Protein AF-A0A5B9PE36-F1 (afdb_monomer_lite)

Organism: NCBI:txid980251

Structure (mmCIF, N/CA/C/O backbone):
data_AF-A0A5B9PE36-F1
#
_entry.id   AF-A0A5B9PE36-F1
#
loop_
_atom_site.group_PDB
_atom_site.id
_atom_site.type_symbol
_atom_site.label_atom_id
_atom_site.label_alt_id
_atom_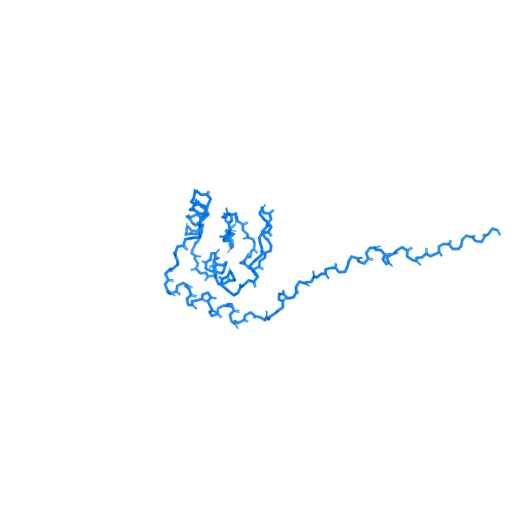site.label_comp_id
_atom_site.label_asym_id
_atom_site.label_entity_id
_atom_site.label_seq_id
_atom_site.pdbx_PDB_ins_code
_atom_site.Cartn_x
_atom_site.Cartn_y
_atom_site.Cartn_z
_atom_site.occupancy
_atom_site.B_iso_or_equiv
_atom_site.auth_seq_id
_atom_site.auth_comp_id
_atom_site.auth_asym_id
_atom_site.auth_atom_id
_atom_site.pdbx_PDB_model_num
ATOM 1 N N . MET A 1 1 ? -4.032 -9.754 12.123 1.00 72.25 1 MET A N 1
ATOM 2 C CA . MET A 1 1 ? -2.997 -8.696 12.101 1.00 72.25 1 MET A CA 1
ATOM 3 C C . MET A 1 1 ? -3.054 -8.054 10.728 1.00 72.25 1 MET A C 1
ATOM 5 O O . MET A 1 1 ? -3.227 -8.795 9.766 1.00 72.25 1 MET A O 1
ATOM 9 N N . ILE A 1 2 ? -2.998 -6.724 10.628 1.00 82.44 2 ILE A N 1
ATOM 10 C CA . ILE A 1 2 ? -3.092 -6.047 9.328 1.00 82.44 2 ILE A CA 1
ATOM 11 C C . ILE A 1 2 ? -1.708 -6.090 8.691 1.00 82.44 2 ILE A C 1
ATOM 13 O O . ILE A 1 2 ? -0.765 -5.499 9.208 1.00 82.44 2 ILE A O 1
ATOM 17 N N . GLU A 1 3 ? -1.578 -6.791 7.571 1.00 91.12 3 GLU A N 1
ATOM 18 C CA . GLU A 1 3 ? -0.305 -6.847 6.848 1.00 91.12 3 GLU A CA 1
ATOM 19 C C . GLU A 1 3 ? -0.145 -5.650 5.917 1.00 91.12 3 GLU A C 1
ATOM 21 O O . GLU A 1 3 ? 0.930 -5.064 5.823 1.00 91.12 3 GLU A O 1
ATOM 26 N N . ALA A 1 4 ? -1.223 -5.241 5.249 1.00 94.62 4 ALA A N 1
ATOM 27 C CA . ALA A 1 4 ? -1.239 -4.035 4.442 1.00 94.62 4 ALA A CA 1
ATOM 28 C C . ALA A 1 4 ? -2.627 -3.404 4.361 1.00 94.62 4 ALA A C 1
ATOM 30 O O . ALA A 1 4 ? -3.644 -4.020 4.673 1.00 94.62 4 ALA A O 1
ATOM 31 N N . VAL A 1 5 ? -2.662 -2.164 3.891 1.00 95.50 5 VAL A N 1
ATOM 32 C CA . VAL A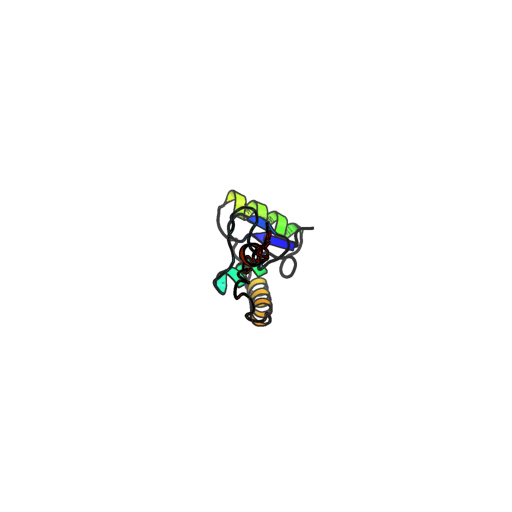 1 5 ? -3.873 -1.384 3.658 1.00 95.50 5 VAL A CA 1
ATOM 33 C C . VAL A 1 5 ? -3.932 -1.015 2.183 1.00 95.50 5 VAL A C 1
ATOM 35 O O . VAL A 1 5 ? -2.946 -0.623 1.559 1.00 95.50 5 VAL A O 1
ATOM 38 N N . CYS A 1 6 ? -5.110 -1.159 1.587 1.00 95.50 6 CYS A N 1
ATOM 39 C CA . CYS A 1 6 ? -5.343 -0.775 0.209 1.00 95.50 6 CYS A CA 1
ATOM 40 C C . CYS A 1 6 ? -5.134 0.732 0.035 1.00 95.50 6 CYS A C 1
ATOM 42 O O . CYS A 1 6 ? -5.867 1.537 0.607 1.00 95.50 6 CYS A O 1
ATOM 44 N N . PHE A 1 7 ? -4.198 1.102 -0.840 1.00 92.62 7 PHE A N 1
ATOM 45 C CA . PHE A 1 7 ? -3.901 2.498 -1.160 1.00 92.62 7 PHE A CA 1
ATOM 46 C C . PHE A 1 7 ? -5.089 3.270 -1.754 1.00 92.62 7 PHE A C 1
ATOM 48 O O . PHE A 1 7 ? -5.079 4.496 -1.738 1.00 92.62 7 PHE A O 1
ATOM 55 N N . ASN A 1 8 ? -6.095 2.572 -2.289 1.00 93.75 8 ASN A N 1
ATOM 56 C CA . ASN A 1 8 ? -7.251 3.187 -2.935 1.00 93.75 8 ASN A CA 1
ATOM 57 C C . ASN A 1 8 ? -8.465 3.295 -1.997 1.00 93.75 8 ASN A C 1
ATOM 59 O O . ASN A 1 8 ? -8.992 4.381 -1.784 1.00 93.75 8 ASN A O 1
ATOM 63 N N . CYS A 1 9 ? -8.914 2.176 -1.414 1.00 94.56 9 CYS A N 1
ATOM 64 C CA . CYS A 1 9 ? -10.142 2.149 -0.606 1.00 94.56 9 CYS A CA 1
ATOM 65 C C . CYS A 1 9 ? -9.908 2.092 0.909 1.00 94.56 9 CYS A C 1
ATOM 67 O O . CYS A 1 9 ? -10.857 2.260 1.673 1.00 94.56 9 CYS A O 1
ATOM 69 N N . GLY A 1 10 ? -8.673 1.847 1.353 1.00 93.62 10 GLY A N 1
ATOM 70 C CA . GLY A 1 10 ? -8.353 1.697 2.769 1.00 93.62 10 GLY A CA 1
ATOM 71 C C . GLY A 1 10 ? -8.788 0.363 3.375 1.00 93.62 10 GLY A C 1
ATOM 72 O O . GLY A 1 10 ? -8.794 0.249 4.589 1.00 93.62 10 GLY A O 1
ATOM 73 N N . ALA A 1 11 ? -9.189 -0.635 2.582 1.00 95.31 11 ALA A N 1
ATOM 74 C CA . ALA A 1 11 ? -9.478 -1.977 3.092 1.00 95.31 11 ALA A CA 1
ATOM 75 C C . ALA A 1 11 ? -8.195 -2.722 3.487 1.00 95.31 11 ALA A C 1
ATOM 77 O O . ALA A 1 11 ? -7.146 -2.535 2.866 1.00 95.31 11 ALA A O 1
ATOM 78 N N . GLU A 1 12 ? -8.298 -3.605 4.475 1.00 94.75 12 GLU A N 1
ATOM 79 C CA . GLU A 1 12 ? -7.201 -4.476 4.894 1.00 94.75 12 GLU A CA 1
ATOM 80 C C . GLU A 1 12 ? -6.812 -5.464 3.787 1.00 94.75 12 GLU A C 1
ATOM 82 O O . GLU A 1 12 ? -7.635 -5.905 2.977 1.00 94.75 12 GLU A O 1
ATOM 87 N N . LYS A 1 13 ? -5.523 -5.796 3.734 1.00 92.50 13 LYS A N 1
ATOM 88 C CA . LYS A 1 13 ? -4.925 -6.691 2.749 1.00 92.50 13 LYS A CA 1
ATOM 89 C C . LYS A 1 13 ? -3.932 -7.629 3.421 1.00 92.50 13 LYS A C 1
ATOM 91 O O . LYS A 1 13 ? -3.218 -7.243 4.340 1.00 92.50 13 LYS A O 1
ATOM 96 N N . SER A 1 14 ? -3.824 -8.823 2.848 1.00 89.69 14 SER A N 1
ATOM 97 C CA . SER A 1 14 ? -2.846 -9.857 3.209 1.00 89.69 14 SER A CA 1
ATOM 98 C C . SER A 1 14 ? -1.482 -9.685 2.516 1.00 89.69 14 SER A C 1
ATOM 100 O O . SER A 1 14 ? -0.796 -10.671 2.293 1.00 89.69 14 SER A O 1
ATOM 102 N N . ALA A 1 15 ? -1.212 -8.523 1.910 1.00 90.12 15 ALA A N 1
ATOM 103 C CA . ALA A 1 15 ? 0.047 -8.200 1.227 1.00 90.12 15 ALA A CA 1
ATOM 104 C C . ALA A 1 15 ? -0.019 -6.789 0.633 1.00 90.12 15 ALA A C 1
ATOM 106 O O . ALA A 1 15 ? -1.064 -6.355 0.123 1.00 90.12 15 ALA A O 1
ATOM 107 N N . ALA A 1 16 ? 1.127 -6.104 0.607 1.00 90.56 16 ALA A N 1
ATOM 108 C CA . ALA A 1 16 ? 1.270 -4.807 -0.045 1.00 90.56 16 ALA A CA 1
ATOM 109 C C . ALA A 1 16 ? 0.921 -4.897 -1.539 1.00 90.56 16 ALA A C 1
ATOM 111 O O . ALA A 1 16 ? 0.011 -4.204 -1.999 1.00 90.56 16 ALA A O 1
ATOM 112 N N . ILE A 1 17 ? 1.564 -5.794 -2.292 1.00 91.00 17 ILE A N 1
ATOM 113 C CA . ILE A 1 17 ? 1.380 -5.926 -3.745 1.00 91.00 17 ILE A CA 1
ATOM 114 C C . ILE A 1 17 ? 0.491 -7.131 -4.065 1.00 91.00 17 ILE A C 1
ATOM 116 O O . ILE A 1 17 ? 0.944 -8.223 -4.383 1.00 91.00 17 ILE A O 1
ATOM 120 N N . LYS A 1 18 ? -0.817 -6.923 -3.931 1.00 89.81 18 LYS A N 1
ATOM 121 C CA . LYS A 1 18 ? -1.864 -7.907 -4.240 1.00 89.81 18 LYS A CA 1
ATOM 122 C C . LYS A 1 18 ? -3.137 -7.194 -4.676 1.00 89.81 18 LYS A C 1
ATOM 124 O O . LYS A 1 18 ? -3.351 -6.039 -4.290 1.00 89.81 18 LYS A O 1
ATOM 129 N N . LEU A 1 19 ? -3.981 -7.871 -5.449 1.00 91.69 19 LEU A N 1
ATOM 130 C CA . LEU A 1 19 ? -5.313 -7.383 -5.792 1.00 91.69 19 LEU A CA 1
ATOM 131 C C . LEU A 1 19 ? -6.126 -7.138 -4.511 1.00 91.69 19 LEU A C 1
ATOM 133 O O . LEU A 1 19 ? -6.167 -7.986 -3.618 1.00 91.69 19 LEU A O 1
ATOM 137 N N . CYS A 1 20 ? -6.756 -5.971 -4.393 1.00 93.06 20 CYS A N 1
ATOM 138 C CA . CYS A 1 20 ? -7.643 -5.699 -3.265 1.00 93.06 20 CYS A CA 1
ATOM 139 C C . CYS A 1 20 ? -8.950 -6.497 -3.397 1.00 93.06 20 CYS A C 1
ATOM 141 O O . CYS A 1 20 ? -9.640 -6.372 -4.404 1.00 93.06 20 CYS A O 1
ATOM 143 N N . GLY A 1 21 ? -9.340 -7.248 -2.363 1.00 90.06 21 GLY A N 1
ATOM 144 C CA . GLY A 1 21 ? -10.615 -7.978 -2.359 1.00 90.06 21 GLY A CA 1
ATOM 145 C C . GLY A 1 21 ? -11.855 -7.075 -2.336 1.00 90.06 21 GLY A C 1
ATOM 146 O O . GLY A 1 21 ? -12.913 -7.490 -2.790 1.00 90.06 21 GLY A O 1
ATOM 147 N N . SER A 1 22 ? -11.723 -5.831 -1.855 1.00 92.69 22 SER A N 1
ATOM 148 C CA . SER A 1 22 ? -12.845 -4.889 -1.737 1.00 92.69 22 SER A CA 1
ATOM 149 C C . SER A 1 22 ? -13.062 -4.062 -3.008 1.00 92.69 22 SER A C 1
ATOM 151 O O . SER A 1 22 ? -14.148 -4.089 -3.575 1.00 92.69 22 SER A O 1
ATOM 153 N N . CYS A 1 23 ? -12.039 -3.346 -3.488 1.00 93.44 23 CYS A N 1
ATOM 154 C CA . CYS A 1 23 ? -12.175 -2.450 -4.647 1.00 93.44 23 CYS A CA 1
ATOM 155 C C . CYS A 1 23 ? -11.465 -2.940 -5.915 1.00 93.44 23 CYS A C 1
ATOM 157 O O . CYS A 1 23 ? -11.418 -2.207 -6.899 1.00 93.44 23 CYS A O 1
ATOM 159 N N . ARG A 1 24 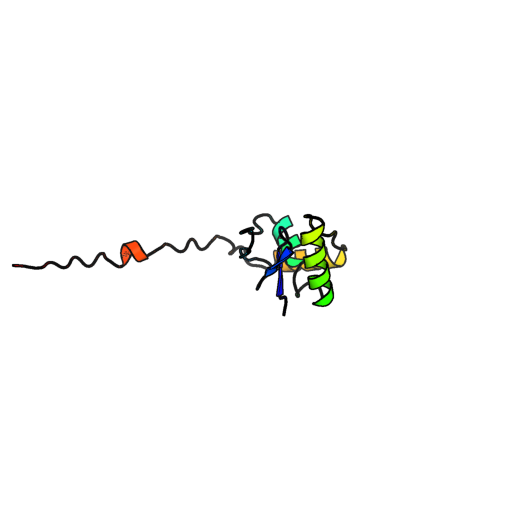? -10.866 -4.139 -5.890 1.00 91.56 24 ARG A N 1
ATOM 160 C CA . ARG A 1 24 ? -10.135 -4.739 -7.022 1.00 91.56 24 ARG A CA 1
ATOM 161 C C . ARG A 1 24 ? -8.997 -3.878 -7.590 1.00 91.56 24 ARG A C 1
ATOM 163 O O . ARG A 1 24 ? -8.524 -4.127 -8.690 1.00 91.56 24 ARG A O 1
ATOM 170 N N . SER A 1 25 ? -8.490 -2.902 -6.833 1.00 91.25 25 SER A N 1
ATOM 171 C CA . SER A 1 25 ? -7.312 -2.133 -7.243 1.00 91.25 25 SER A CA 1
ATOM 172 C C . SER A 1 25 ? -6.039 -2.973 -7.106 1.00 91.25 25 SER A C 1
ATOM 174 O O . SER A 1 25 ? -5.783 -3.531 -6.029 1.00 91.25 25 SER A O 1
ATOM 176 N N . LEU A 1 26 ? -5.215 -2.988 -8.151 1.00 91.88 26 LEU A N 1
ATOM 177 C CA . LEU A 1 26 ? -3.860 -3.537 -8.150 1.00 91.88 26 LEU A 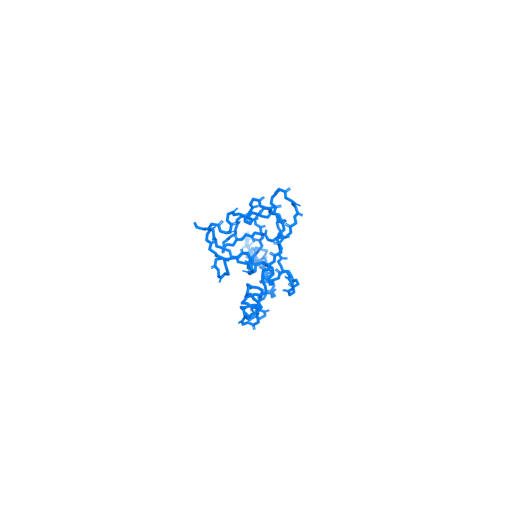CA 1
ATOM 178 C C . LEU A 1 26 ? -2.863 -2.387 -8.377 1.00 91.88 26 LEU A C 1
ATOM 180 O O . LEU A 1 26 ? -3.095 -1.576 -9.271 1.00 91.88 26 LEU A O 1
ATOM 184 N N . PRO A 1 27 ? -1.776 -2.280 -7.593 1.00 89.56 27 PRO A N 1
ATOM 185 C CA . PRO A 1 27 ? -0.747 -1.277 -7.842 1.00 89.56 27 PRO A CA 1
ATOM 186 C C . PRO A 1 27 ? 0.070 -1.657 -9.087 1.00 89.56 27 PRO A C 1
ATOM 188 O O . PRO A 1 27 ? 0.967 -2.498 -9.027 1.00 89.56 27 PRO A O 1
ATOM 191 N N . THR A 1 28 ? -0.269 -1.061 -10.230 1.00 88.69 28 THR A N 1
ATOM 192 C CA . THR A 1 28 ? 0.377 -1.336 -11.523 1.00 88.69 28 THR A CA 1
ATOM 193 C C . THR A 1 28 ? 1.594 -0.446 -11.749 1.00 88.69 28 THR A C 1
ATOM 195 O O . THR A 1 28 ? 2.641 -0.941 -12.168 1.00 88.69 28 THR A O 1
ATOM 198 N N . SER A 1 29 ? 1.473 0.842 -11.418 1.00 90.69 29 SER A N 1
ATOM 199 C CA . SER A 1 29 ? 2.545 1.829 -11.539 1.00 90.69 29 SER A CA 1
ATOM 200 C C . SER A 1 29 ? 3.577 1.696 -10.417 1.00 90.69 29 SER A C 1
ATOM 202 O O . SER A 1 29 ? 3.266 1.235 -9.316 1.00 90.69 29 SER A O 1
ATOM 204 N N . TYR A 1 30 ? 4.811 2.143 -10.670 1.00 90.50 30 TYR A N 1
ATOM 205 C CA . TYR A 1 30 ? 5.855 2.190 -9.642 1.00 90.50 30 TYR A CA 1
ATOM 206 C C . TYR A 1 30 ? 5.410 3.006 -8.418 1.00 90.50 30 TYR A C 1
ATOM 208 O O . TYR A 1 30 ? 5.562 2.553 -7.286 1.00 90.50 30 TYR A O 1
ATOM 216 N N . GLU A 1 31 ? 4.785 4.167 -8.630 1.00 91.50 31 GLU A N 1
ATOM 217 C CA . GLU A 1 31 ? 4.297 5.009 -7.534 1.00 91.50 31 GLU A CA 1
ATOM 218 C C . GLU A 1 31 ? 3.203 4.329 -6.707 1.00 91.50 31 GLU A C 1
ATOM 220 O O . GLU A 1 31 ? 3.202 4.437 -5.479 1.00 91.50 31 GLU A O 1
ATOM 225 N N . ASP A 1 32 ? 2.297 3.583 -7.345 1.00 91.88 32 ASP A N 1
ATOM 226 C CA . ASP A 1 32 ? 1.282 2.821 -6.621 1.00 91.88 32 ASP A CA 1
ATOM 227 C C . ASP A 1 32 ? 1.897 1.663 -5.843 1.00 91.88 32 ASP A C 1
ATOM 229 O O . ASP A 1 32 ? 1.470 1.398 -4.718 1.00 91.88 32 ASP A O 1
ATOM 233 N N . ARG A 1 33 ? 2.918 0.991 -6.392 1.00 92.38 33 ARG A N 1
ATOM 234 C CA . ARG A 1 33 ? 3.657 -0.055 -5.668 1.00 92.38 33 ARG A CA 1
ATOM 235 C C . ARG A 1 33 ? 4.322 0.534 -4.428 1.00 92.38 33 ARG A C 1
ATOM 237 O O . ARG A 1 33 ? 4.126 0.001 -3.338 1.00 92.38 33 ARG A O 1
ATOM 244 N N . VAL A 1 34 ? 5.010 1.670 -4.564 1.00 94.19 34 VAL A N 1
ATOM 245 C CA . VAL A 1 34 ? 5.628 2.388 -3.437 1.00 94.19 34 VAL A CA 1
ATOM 246 C C . VAL A 1 34 ? 4.575 2.787 -2.405 1.00 94.19 34 VAL A C 1
ATOM 248 O O . VAL A 1 34 ? 4.731 2.470 -1.230 1.00 94.19 34 VAL A O 1
ATOM 251 N N . ALA A 1 35 ? 3.469 3.409 -2.820 1.00 93.75 35 ALA A N 1
ATOM 252 C CA . ALA A 1 35 ? 2.395 3.799 -1.908 1.00 93.75 35 ALA A CA 1
ATOM 253 C C . ALA A 1 35 ? 1.768 2.591 -1.190 1.00 93.75 35 ALA A C 1
ATOM 255 O O . ALA A 1 35 ? 1.459 2.663 -0.001 1.00 93.75 35 ALA A O 1
ATOM 256 N N . SER A 1 36 ? 1.602 1.471 -1.894 1.00 94.31 36 SER A N 1
ATOM 257 C CA . SER A 1 36 ? 1.043 0.244 -1.329 1.00 94.31 36 SER A CA 1
ATOM 258 C C . SER A 1 36 ? 2.000 -0.425 -0.336 1.00 94.31 36 SER A C 1
ATOM 260 O O . SER A 1 36 ? 1.545 -0.994 0.652 1.00 94.31 36 SER A O 1
ATOM 262 N N . VAL A 1 37 ? 3.317 -0.322 -0.547 1.00 94.56 37 VAL A N 1
ATOM 263 C CA . VAL A 1 37 ? 4.334 -0.778 0.416 1.00 94.56 37 VAL A CA 1
ATOM 264 C C . VAL A 1 37 ? 4.445 0.175 1.608 1.00 94.56 37 VAL A C 1
ATOM 266 O O . VAL A 1 37 ? 4.544 -0.290 2.742 1.00 94.56 37 VAL A O 1
ATOM 269 N N . CYS A 1 38 ? 4.340 1.493 1.405 1.00 95.69 38 CYS A N 1
ATOM 270 C CA . CYS A 1 38 ? 4.252 2.457 2.508 1.00 95.69 38 CYS A CA 1
ATOM 271 C C . CYS A 1 38 ? 3.096 2.127 3.463 1.00 95.69 38 CYS A C 1
ATOM 273 O O . CYS A 1 38 ? 3.216 2.342 4.662 1.00 95.69 38 CYS A O 1
ATOM 275 N N . LEU A 1 39 ? 1.992 1.591 2.939 1.00 95.25 39 LEU A N 1
ATOM 276 C CA . LEU A 1 39 ? 0.804 1.171 3.682 1.00 95.25 39 LEU A CA 1
ATOM 277 C C . LEU A 1 39 ? 0.862 -0.300 4.122 1.00 95.25 39 LEU 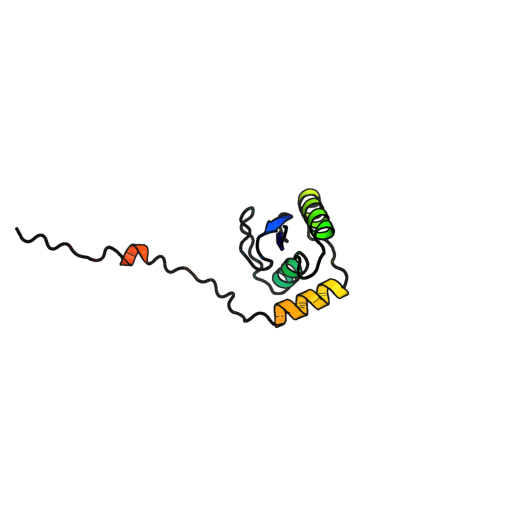A C 1
ATOM 279 O O . LEU A 1 39 ? -0.155 -0.988 4.104 1.00 95.25 39 LEU A O 1
ATOM 283 N N . SER A 1 40 ? 2.034 -0.802 4.507 1.00 95.75 40 SER A N 1
ATOM 284 C CA . SER A 1 40 ? 2.206 -2.178 4.989 1.00 95.75 40 SER A CA 1
ATOM 285 C C . SER A 1 40 ? 2.989 -2.258 6.294 1.00 95.75 40 SER A C 1
ATOM 287 O O . SER A 1 40 ? 3.657 -1.297 6.685 1.00 95.75 40 SER A O 1
ATOM 289 N N . ASN A 1 41 ? 2.908 -3.407 6.961 1.00 93.94 41 ASN A N 1
ATOM 290 C CA . ASN A 1 41 ? 3.632 -3.716 8.196 1.00 93.94 41 ASN A CA 1
ATOM 291 C C . ASN A 1 41 ? 5.164 -3.690 8.024 1.00 93.94 41 ASN A C 1
ATOM 293 O O . ASN A 1 41 ? 5.895 -3.504 8.995 1.00 93.94 41 ASN A O 1
ATOM 297 N N . GLU A 1 42 ? 5.653 -3.773 6.784 1.00 92.06 42 GLU A N 1
ATOM 298 C CA . GLU A 1 42 ? 7.057 -3.546 6.436 1.00 92.06 42 GLU A CA 1
ATOM 299 C C . GLU A 1 42 ? 7.500 -2.103 6.714 1.00 92.06 42 GLU A C 1
ATOM 301 O O . GLU A 1 42 ? 8.668 -1.839 7.007 1.00 92.06 42 GLU A O 1
ATOM 306 N N . CYS A 1 43 ? 6.586 -1.136 6.616 1.00 92.94 43 CYS A N 1
ATOM 307 C CA . CYS A 1 43 ? 6.885 0.294 6.711 1.00 92.94 43 CYS A CA 1
ATOM 308 C C . CYS A 1 43 ? 6.246 0.979 7.923 1.00 92.94 43 CYS A C 1
ATOM 310 O O . CYS A 1 43 ? 6.811 1.942 8.448 1.00 92.94 43 CYS A O 1
ATOM 312 N N . LEU A 1 44 ? 5.093 0.495 8.377 1.00 92.88 44 LEU A N 1
ATOM 313 C CA . LEU A 1 44 ? 4.300 1.088 9.447 1.00 92.88 44 LEU A CA 1
ATOM 314 C C . LEU A 1 44 ? 4.000 0.064 10.541 1.00 92.88 44 LEU A C 1
ATOM 316 O O . LEU A 1 44 ? 3.916 -1.133 10.302 1.00 92.88 44 LEU A O 1
ATOM 320 N N . ARG A 1 45 ? 3.803 0.555 11.766 1.00 93.56 45 ARG A N 1
ATOM 321 C CA . ARG A 1 45 ? 3.290 -0.255 12.879 1.00 93.56 45 ARG A CA 1
ATOM 322 C C . ARG A 1 45 ? 1.784 -0.480 12.728 1.00 93.56 45 ARG A C 1
ATOM 324 O O . ARG A 1 45 ? 1.115 0.317 12.074 1.00 93.56 45 ARG A O 1
ATOM 331 N N . GLN A 1 46 ? 1.267 -1.503 13.403 1.00 92.19 46 GLN A N 1
ATOM 332 C CA . GLN A 1 46 ? -0.152 -1.875 13.403 1.00 92.19 46 GLN A CA 1
ATOM 333 C C . GLN A 1 46 ? -1.082 -0.677 13.678 1.00 92.19 46 GLN A C 1
ATOM 335 O O . GLN A 1 46 ? -1.956 -0.395 12.864 1.00 92.19 46 GLN A O 1
ATOM 340 N N . ASP A 1 47 ? -0.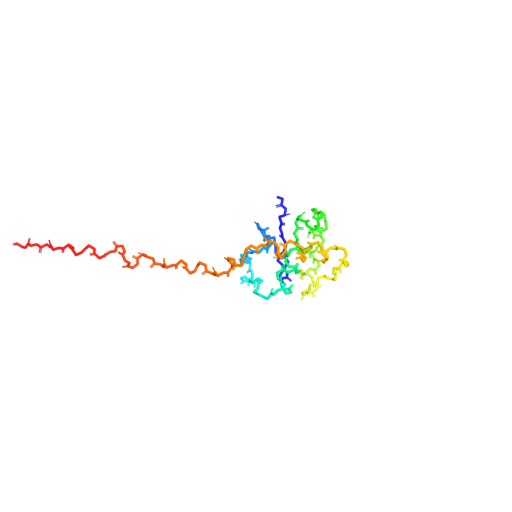820 0.104 14.729 1.00 93.19 47 ASP A N 1
ATOM 341 C CA . ASP A 1 47 ? -1.636 1.281 15.076 1.00 93.19 47 ASP A CA 1
ATOM 342 C C . ASP A 1 47 ? -1.691 2.312 13.935 1.00 93.19 47 ASP A C 1
ATOM 344 O O . ASP A 1 47 ? -2.734 2.892 13.633 1.00 93.19 47 ASP A O 1
ATOM 348 N N . ASN A 1 48 ? -0.569 2.511 13.235 1.00 94.06 48 ASN A N 1
ATOM 349 C CA . ASN A 1 48 ? -0.495 3.437 12.105 1.00 94.06 48 ASN A CA 1
ATOM 350 C C . ASN A 1 48 ? -1.233 2.900 10.872 1.00 94.06 48 ASN A C 1
ATOM 352 O O . ASN A 1 48 ? -1.764 3.694 10.095 1.00 94.06 48 ASN A O 1
ATOM 356 N N . LEU A 1 49 ? -1.283 1.577 10.687 1.00 93.75 49 LEU A N 1
ATOM 357 C CA . LEU A 1 49 ? -2.080 0.954 9.629 1.00 93.75 49 LEU A CA 1
ATOM 358 C C . LEU A 1 49 ? -3.574 1.140 9.897 1.00 93.75 49 LEU A C 1
ATOM 360 O O . LEU A 1 49 ? -4.308 1.514 8.988 1.00 93.75 49 LEU A O 1
ATOM 364 N N . GLU A 1 50 ? -4.021 0.990 11.142 1.00 94.31 50 GLU A N 1
ATOM 365 C CA . GLU A 1 50 ? -5.417 1.240 11.521 1.00 94.31 50 GLU A CA 1
ATOM 366 C C . GLU A 1 50 ? -5.818 2.705 11.317 1.00 94.31 50 GLU A C 1
ATOM 368 O O . GLU A 1 50 ? -6.893 3.004 10.784 1.00 94.31 50 GLU A O 1
ATOM 373 N N . VAL A 1 51 ? -4.928 3.636 11.674 1.00 94.44 51 VAL A N 1
ATOM 374 C CA . VAL A 1 51 ? -5.118 5.063 11.387 1.00 94.44 51 VAL A CA 1
ATOM 375 C C . VAL A 1 51 ? -5.184 5.310 9.877 1.00 94.44 51 VAL A C 1
ATOM 377 O O . VAL A 1 51 ? -6.060 6.048 9.419 1.00 94.44 51 VAL A O 1
ATOM 380 N N . ALA A 1 52 ? -4.318 4.672 9.085 1.00 93.69 52 ALA A N 1
ATOM 381 C CA . ALA A 1 52 ? -4.313 4.814 7.632 1.00 93.69 52 ALA A CA 1
ATOM 382 C C . ALA A 1 52 ? -5.597 4.268 6.980 1.00 93.69 52 ALA A C 1
ATOM 384 O O . ALA A 1 52 ? -6.170 4.941 6.121 1.00 93.69 52 ALA A O 1
ATOM 385 N N . THR A 1 53 ? -6.089 3.109 7.427 1.00 94.44 53 THR A N 1
ATOM 386 C CA . THR A 1 53 ? -7.387 2.528 7.037 1.00 94.44 53 THR A CA 1
ATOM 387 C C . THR A 1 53 ? -8.499 3.556 7.215 1.00 94.44 53 THR A C 1
ATOM 389 O O . THR A 1 53 ? -9.171 3.925 6.247 1.00 94.44 53 THR A O 1
ATOM 392 N N . ARG A 1 54 ? -8.652 4.095 8.433 1.00 94.88 54 ARG A N 1
ATOM 393 C CA . ARG A 1 54 ? -9.697 5.085 8.741 1.00 94.88 54 ARG A CA 1
ATOM 394 C C . ARG A 1 54 ? -9.533 6.357 7.912 1.00 94.88 54 ARG A C 1
ATOM 396 O O . ARG A 1 54 ? -10.517 6.873 7.384 1.00 94.88 54 ARG A O 1
ATOM 403 N N . TYR A 1 55 ? -8.301 6.842 7.753 1.00 95.19 55 TYR A N 1
ATOM 404 C CA . TYR A 1 55 ? -8.012 8.042 6.969 1.00 95.19 55 TYR A CA 1
ATOM 405 C C . TYR A 1 55 ? -8.464 7.896 5.514 1.00 95.19 55 TYR A C 1
ATOM 407 O O . TYR A 1 55 ? -9.191 8.751 5.010 1.00 95.19 55 TYR A O 1
ATOM 415 N N . ILE A 1 56 ? -8.067 6.813 4.840 1.00 94.94 56 ILE A N 1
ATOM 416 C CA . ILE A 1 56 ? -8.384 6.597 3.422 1.00 94.94 56 ILE A CA 1
ATOM 417 C C . ILE A 1 56 ? -9.889 6.388 3.246 1.00 94.94 56 ILE A C 1
ATOM 419 O O . ILE A 1 56 ? -10.492 6.967 2.342 1.00 94.94 56 ILE A O 1
ATOM 423 N N . GLN A 1 57 ? -10.524 5.631 4.142 1.00 94.19 57 GLN A N 1
ATOM 424 C CA . GLN A 1 57 ? -11.966 5.398 4.088 1.00 94.19 57 GLN A CA 1
ATOM 425 C C . GLN A 1 57 ? -12.777 6.692 4.235 1.00 94.19 57 GLN A C 1
ATOM 427 O O . GLN A 1 57 ? -13.766 6.857 3.516 1.00 94.19 57 GLN A O 1
ATOM 432 N N . GLN A 1 58 ? -12.352 7.609 5.111 1.00 94.31 58 GLN A N 1
ATOM 433 C CA . GLN A 1 58 ? -13.039 8.880 5.363 1.00 94.31 58 GLN A CA 1
ATOM 434 C C . GLN A 1 58 ? -12.714 9.959 4.326 1.00 94.31 58 GLN A C 1
ATOM 436 O O . GLN A 1 58 ? -13.603 10.674 3.875 1.00 94.31 58 GLN A O 1
ATOM 441 N N . LYS A 1 59 ? -11.436 10.114 3.966 1.00 92.94 59 LYS A N 1
ATOM 442 C CA . LYS A 1 59 ? -10.960 11.205 3.101 1.00 92.94 59 LYS A CA 1
ATOM 443 C C . LYS A 1 59 ? -10.913 10.834 1.622 1.00 92.94 59 LYS A C 1
ATOM 445 O O . LYS A 1 59 ? -10.679 11.720 0.807 1.00 92.94 59 LYS A O 1
ATOM 450 N N . LYS A 1 60 ? -11.095 9.551 1.282 1.00 90.69 60 LYS A N 1
ATOM 451 C CA . LYS A 1 60 ? -11.035 9.006 -0.087 1.00 90.69 60 LYS A CA 1
ATOM 452 C C . LYS A 1 60 ? -9.755 9.398 -0.839 1.00 90.69 60 LYS A C 1
ATOM 454 O O . LYS A 1 60 ? -9.769 9.595 -2.048 1.00 90.69 60 LYS A O 1
ATOM 459 N N . ARG A 1 61 ? -8.640 9.532 -0.112 1.00 89.94 61 ARG A N 1
ATOM 460 C CA . ARG A 1 61 ? -7.322 9.873 -0.664 1.00 89.94 61 ARG A CA 1
ATOM 461 C C . ARG A 1 61 ? -6.195 9.218 0.128 1.00 89.94 61 ARG A C 1
ATOM 463 O O . ARG A 1 61 ? -6.355 8.925 1.314 1.00 89.94 61 ARG A O 1
ATOM 470 N N . LYS A 1 62 ? -5.043 9.055 -0.526 1.00 87.44 62 LYS A N 1
ATOM 471 C CA . LYS A 1 62 ? -3.814 8.508 0.065 1.00 87.44 62 LYS A CA 1
ATOM 472 C C . LYS A 1 62 ? -3.274 9.469 1.145 1.00 87.44 62 LYS A C 1
ATOM 474 O O . LYS A 1 62 ? -3.309 10.684 0.927 1.00 87.44 62 LYS A O 1
ATOM 479 N N . PRO A 1 63 ? -2.790 8.976 2.298 1.00 89.00 63 PRO A N 1
ATOM 480 C CA . PRO A 1 63 ? -2.082 9.820 3.253 1.00 89.00 63 PRO A CA 1
ATOM 481 C C . PRO A 1 63 ? -0.740 10.278 2.667 1.00 89.00 63 PRO A C 1
ATOM 483 O O . PRO A 1 63 ? -0.146 9.595 1.833 1.00 89.00 63 PRO A O 1
ATOM 486 N N . GLY A 1 64 ? -0.254 11.436 3.113 1.00 89.38 64 GLY A N 1
ATOM 487 C CA . GLY A 1 64 ? 1.118 11.851 2.834 1.00 89.38 64 GLY A CA 1
ATOM 488 C C . GLY A 1 64 ? 2.093 10.985 3.629 1.00 89.38 64 GLY A C 1
ATOM 489 O O . GLY A 1 64 ? 1.905 10.789 4.830 1.00 89.38 64 GLY A O 1
ATOM 490 N N . PHE A 1 65 ? 3.126 10.466 2.970 1.00 90.81 65 PHE A N 1
ATOM 491 C CA . PHE A 1 65 ? 4.154 9.655 3.620 1.00 90.81 65 PHE A CA 1
ATOM 492 C C . PHE A 1 65 ? 5.376 10.508 3.938 1.00 90.81 65 PHE A C 1
ATOM 494 O O . PHE A 1 65 ? 5.831 11.286 3.106 1.00 90.81 65 PHE A O 1
ATOM 501 N N . HIS A 1 66 ? 5.936 10.325 5.132 1.00 93.94 66 HIS A N 1
ATOM 502 C CA . HIS A 1 66 ? 7.213 10.932 5.491 1.00 93.94 66 HIS A CA 1
ATOM 503 C C . HIS A 1 66 ? 8.343 10.343 4.625 1.00 93.94 66 HIS A C 1
ATOM 505 O O . HIS A 1 66 ? 8.367 9.133 4.387 1.00 93.94 66 HIS A O 1
ATOM 511 N N . ASP A 1 67 ? 9.329 11.153 4.230 1.00 93.50 67 ASP A N 1
ATOM 512 C CA . ASP A 1 67 ? 10.398 10.758 3.293 1.00 93.50 67 ASP A CA 1
ATOM 513 C C . ASP A 1 67 ? 11.131 9.473 3.691 1.00 93.50 67 ASP A C 1
ATOM 515 O O . ASP A 1 67 ? 11.419 8.625 2.854 1.00 93.50 67 ASP A O 1
ATOM 519 N N . LYS A 1 68 ? 11.403 9.288 4.987 1.00 93.19 68 LYS A N 1
ATOM 520 C CA . LYS A 1 68 ? 12.002 8.050 5.523 1.00 93.19 68 LYS A CA 1
ATOM 521 C C . LYS A 1 68 ? 11.182 6.794 5.198 1.00 93.19 68 LYS A C 1
ATOM 523 O O . LYS A 1 68 ? 11.763 5.772 4.847 1.00 93.19 68 LYS A O 1
ATOM 528 N N . VAL A 1 69 ? 9.854 6.873 5.309 1.00 93.69 69 VAL A N 1
ATOM 529 C CA . VAL A 1 69 ? 8.942 5.759 5.001 1.00 93.69 69 VAL A CA 1
ATOM 530 C C . VAL A 1 69 ? 8.962 5.491 3.502 1.00 93.69 69 VAL A C 1
ATOM 532 O O . VAL A 1 69 ? 9.147 4.352 3.084 1.00 93.69 69 VAL A O 1
ATOM 535 N N . ARG A 1 70 ? 8.873 6.557 2.700 1.00 94.75 70 ARG A N 1
ATOM 536 C CA . ARG A 1 70 ? 8.922 6.468 1.240 1.00 94.75 70 ARG A CA 1
ATOM 537 C C . ARG A 1 70 ? 10.229 5.844 0.744 1.00 94.75 70 ARG A C 1
ATOM 539 O O . ARG A 1 70 ? 10.180 4.888 -0.016 1.00 94.75 70 ARG A O 1
ATOM 546 N N . ARG A 1 71 ? 11.385 6.301 1.236 1.00 94.25 71 ARG A N 1
ATOM 547 C CA . ARG A 1 71 ? 12.700 5.735 0.878 1.00 94.25 71 ARG A CA 1
ATOM 548 C C . ARG A 1 71 ? 12.808 4.253 1.228 1.00 94.25 71 ARG A C 1
ATOM 550 O O . ARG A 1 71 ? 13.361 3.481 0.450 1.00 94.25 71 ARG A O 1
ATOM 557 N N . LYS A 1 72 ? 12.277 3.840 2.386 1.00 93.88 72 LYS A N 1
ATOM 558 C CA . LYS A 1 72 ? 12.235 2.420 2.767 1.00 93.88 72 LYS A CA 1
ATOM 559 C C . LYS A 1 72 ? 11.364 1.618 1.797 1.00 93.88 72 LYS A C 1
ATOM 561 O O . LYS A 1 72 ? 11.793 0.569 1.327 1.00 93.88 72 LYS A O 1
ATOM 566 N N . ALA A 1 73 ? 10.179 2.125 1.464 1.00 94.06 73 ALA A N 1
ATOM 567 C CA . ALA A 1 73 ? 9.279 1.481 0.515 1.00 94.06 73 ALA A CA 1
ATOM 568 C C . ALA A 1 73 ? 9.901 1.360 -0.885 1.00 94.06 73 ALA A C 1
ATOM 570 O O . ALA A 1 73 ? 9.842 0.291 -1.482 1.00 94.06 73 ALA A O 1
ATOM 571 N N . GLU A 1 74 ? 10.566 2.405 -1.378 1.00 94.62 74 GLU A N 1
ATOM 572 C CA . GLU A 1 74 ? 11.292 2.389 -2.656 1.00 94.62 74 GLU A CA 1
ATOM 573 C C . GLU A 1 74 ? 12.390 1.314 -2.674 1.00 94.62 74 GLU A C 1
ATOM 575 O O . GLU A 1 74 ? 12.494 0.553 -3.632 1.00 94.62 74 GLU A O 1
ATOM 580 N N . GLN A 1 75 ? 13.167 1.172 -1.593 1.00 94.06 75 GLN A N 1
ATOM 581 C CA . GLN A 1 75 ? 14.168 0.102 -1.485 1.00 94.06 75 GLN A CA 1
ATOM 582 C C . GLN A 1 75 ? 13.554 -1.299 -1.535 1.00 94.06 75 GLN A C 1
ATOM 584 O O . GLN A 1 75 ? 14.168 -2.207 -2.091 1.00 94.06 75 GLN A O 1
ATOM 589 N N . ILE A 1 76 ? 12.374 -1.487 -0.942 1.00 92.12 76 ILE A N 1
ATOM 590 C CA . ILE A 1 76 ? 11.660 -2.767 -0.974 1.00 92.12 76 ILE A CA 1
ATOM 591 C C . ILE A 1 76 ? 11.156 -3.041 -2.393 1.00 92.12 76 ILE A C 1
ATOM 593 O O . ILE A 1 76 ? 11.415 -4.116 -2.924 1.00 92.12 76 ILE A O 1
ATOM 597 N N . VAL A 1 77 ? 10.498 -2.066 -3.028 1.00 91.38 77 VAL A N 1
ATOM 598 C CA . VAL A 1 77 ? 9.966 -2.203 -4.394 1.00 91.38 77 VAL A CA 1
ATOM 599 C C . VAL A 1 77 ? 11.082 -2.508 -5.395 1.00 91.38 77 VAL A C 1
ATOM 601 O O . VAL A 1 77 ? 10.921 -3.406 -6.211 1.00 91.38 77 VAL A O 1
ATOM 604 N N . ASN A 1 78 ? 12.236 -1.843 -5.286 1.00 90.25 78 ASN A N 1
ATOM 605 C CA . ASN A 1 78 ? 13.386 -2.072 -6.171 1.00 90.25 78 ASN A CA 1
ATOM 606 C C . ASN A 1 78 ? 14.051 -3.446 -5.994 1.00 90.25 78 ASN A C 1
ATOM 608 O O . ASN A 1 78 ? 14.786 -3.888 -6.872 1.00 90.25 78 ASN A O 1
ATOM 612 N N . LYS A 1 79 ? 13.835 -4.113 -4.855 1.00 87.75 79 LYS A N 1
ATOM 613 C CA . LYS A 1 79 ? 14.342 -5.467 -4.591 1.00 87.75 79 LYS A CA 1
ATOM 614 C C . LYS A 1 79 ? 13.358 -6.560 -5.000 1.00 87.75 79 LYS A C 1
ATOM 616 O O . LYS A 1 79 ? 13.739 -7.729 -4.999 1.00 87.75 79 LYS A O 1
ATOM 621 N N . MET A 1 80 ? 12.106 -6.215 -5.303 1.00 79.69 80 MET A N 1
ATOM 622 C CA . MET A 1 80 ? 11.134 -7.201 -5.755 1.00 79.69 80 MET A CA 1
ATOM 623 C C . MET A 1 80 ? 11.447 -7.591 -7.205 1.00 79.69 80 MET A C 1
ATOM 625 O O . MET A 1 80 ? 11.608 -6.701 -8.041 1.00 79.69 80 MET A O 1
ATOM 629 N N . PRO A 1 81 ? 11.534 -8.894 -7.527 1.00 66.31 81 PRO A N 1
ATOM 630 C CA . PRO A 1 81 ? 11.652 -9.322 -8.913 1.00 66.31 81 PRO A CA 1
ATOM 631 C C . PRO A 1 81 ? 10.433 -8.820 -9.696 1.00 66.31 81 PRO A C 1
ATOM 633 O O . PRO A 1 81 ? 9.324 -8.775 -9.160 1.00 66.31 81 PRO A O 1
ATOM 636 N N . ASP A 1 82 ? 10.617 -8.473 -10.971 1.00 61.69 82 ASP A N 1
ATOM 637 C CA . ASP A 1 82 ? 9.583 -7.894 -11.851 1.00 61.69 82 ASP A CA 1
ATOM 638 C C . ASP A 1 82 ? 8.456 -8.891 -12.229 1.00 61.69 82 ASP A C 1
ATOM 640 O O . ASP A 1 82 ? 7.751 -8.749 -13.224 1.00 61.69 82 ASP A O 1
ATOM 644 N N . GLN A 1 83 ? 8.252 -9.926 -11.410 1.00 53.19 83 GLN A N 1
ATOM 645 C CA . GLN A 1 83 ? 7.310 -11.030 -11.595 1.00 53.19 83 GLN A CA 1
ATOM 646 C C . GLN A 1 83 ? 5.838 -10.646 -11.365 1.00 53.19 83 GLN A C 1
ATOM 648 O O . GLN A 1 83 ? 4.987 -11.516 -11.230 1.00 53.19 83 GLN A O 1
ATOM 653 N N . PHE A 1 84 ? 5.492 -9.356 -11.398 1.00 52.81 84 PHE A N 1
ATOM 654 C CA . PHE A 1 84 ? 4.093 -8.919 -11.491 1.00 52.81 84 PHE A CA 1
ATOM 655 C C . PHE A 1 84 ? 3.573 -8.922 -12.936 1.00 52.81 84 PHE A C 1
ATOM 657 O O . PHE A 1 84 ? 2.584 -8.251 -13.239 1.00 52.81 84 PHE A O 1
ATOM 664 N N . GLN A 1 85 ? 4.192 -9.706 -13.829 1.00 45.84 85 GLN A N 1
ATOM 665 C CA . GLN A 1 85 ? 3.449 -10.264 -14.951 1.00 45.84 85 GLN A CA 1
ATOM 666 C C . GLN A 1 85 ? 2.383 -11.165 -14.351 1.00 45.84 85 GLN A C 1
ATOM 668 O O . GLN A 1 85 ? 2.670 -12.245 -13.845 1.00 45.84 85 GLN A O 1
ATOM 673 N N . ILE A 1 86 ? 1.168 -10.623 -14.339 1.00 47.06 86 ILE A N 1
ATOM 674 C CA . ILE A 1 86 ? -0.094 -11.306 -14.110 1.00 47.06 86 ILE A CA 1
ATOM 675 C C . ILE A 1 86 ? 0.084 -12.746 -14.582 1.00 47.06 86 ILE A C 1
ATOM 677 O O . ILE A 1 86 ? 0.172 -12.994 -15.784 1.00 47.06 86 ILE A O 1
ATOM 681 N N . SER A 1 87 ? 0.160 -13.684 -13.637 1.00 44.53 87 SER A N 1
ATOM 682 C CA . SER A 1 87 ? -0.230 -15.050 -13.915 1.00 44.53 87 SER A CA 1
ATOM 683 C C . SER A 1 87 ? -1.698 -14.950 -14.301 1.00 44.53 87 SER A C 1
ATOM 685 O O . SER A 1 87 ? -2.604 -15.013 -13.470 1.00 44.53 87 SER A O 1
ATOM 687 N N . GLN A 1 88 ? -1.930 -14.687 -15.589 1.00 44.53 88 GLN A N 1
ATOM 688 C CA . GLN A 1 88 ? -3.122 -15.142 -16.256 1.00 44.53 88 GLN A CA 1
ATOM 689 C C . GLN A 1 88 ? -3.055 -16.633 -15.995 1.00 44.53 88 GLN A C 1
ATOM 691 O O . GLN A 1 88 ? -2.237 -17.348 -16.570 1.00 44.53 88 GLN A O 1
ATOM 696 N N . SER A 1 89 ? -3.793 -17.063 -14.979 1.00 49.16 89 SER A N 1
ATOM 697 C CA . SER A 1 89 ? -4.197 -18.444 -14.877 1.00 49.16 89 SER A CA 1
ATOM 698 C C . SER A 1 89 ? -4.829 -18.701 -16.232 1.00 49.16 89 SER A C 1
ATOM 700 O O . SER A 1 89 ? -5.891 -18.166 -16.535 1.00 49.16 89 SER A O 1
ATOM 702 N N . PHE A 1 90 ? -4.094 -19.394 -17.099 1.00 47.97 90 PHE A N 1
ATOM 703 C CA . PHE A 1 90 ? -4.715 -20.110 -18.188 1.00 47.97 90 PHE A CA 1
ATOM 704 C C . PHE A 1 90 ? -5.772 -20.961 -17.500 1.00 47.97 90 PHE A C 1
ATOM 706 O O . PHE A 1 90 ? -5.440 -21.805 -16.662 1.00 47.97 90 PHE A O 1
ATOM 713 N N . ASP A 1 91 ? -7.034 -20.638 -17.746 1.00 51.88 91 ASP A N 1
ATOM 714 C CA . ASP A 1 91 ? -8.149 -21.438 -17.282 1.00 51.88 91 ASP A CA 1
ATOM 715 C C . ASP A 1 91 ? -8.102 -22.739 -18.092 1.00 51.88 91 ASP A C 1
ATOM 717 O O . ASP A 1 91 ? -8.708 -22.875 -19.147 1.00 51.88 91 ASP A O 1
ATOM 721 N N . LEU A 1 92 ? -7.260 -23.676 -17.648 1.00 53.00 92 LEU A N 1
ATOM 722 C CA . LEU A 1 92 ? -7.072 -24.992 -18.265 1.00 53.00 92 LEU A CA 1
ATOM 723 C C . LEU A 1 92 ? -8.295 -25.898 -18.052 1.00 53.00 92 LEU A C 1
ATOM 725 O O . LEU A 1 92 ? -8.253 -27.070 -18.422 1.00 53.00 92 LEU A O 1
ATOM 729 N N . SER A 1 93 ? -9.379 -25.387 -17.455 1.00 59.97 93 SER A N 1
ATOM 730 C CA . SER A 1 93 ? -10.627 -26.133 -17.308 1.00 59.97 93 SER A CA 1
ATOM 731 C C . SER A 1 93 ? -11.241 -26.490 -18.664 1.00 59.97 93 SER A C 1
ATOM 733 O O . SER A 1 93 ? -11.769 -27.592 -18.802 1.00 59.97 93 SER A O 1
ATOM 735 N N . GLU A 1 94 ? -11.084 -25.645 -19.690 1.00 53.88 94 GLU A N 1
ATOM 736 C CA . GLU A 1 94 ? -11.527 -25.976 -21.053 1.00 53.88 94 GLU A CA 1
ATOM 737 C C . GLU A 1 94 ? -10.699 -27.110 -21.683 1.00 53.88 94 GLU A C 1
ATOM 739 O O . GLU A 1 94 ? -11.225 -27.880 -22.480 1.00 53.88 94 GLU A O 1
ATOM 744 N N . SER A 1 95 ? -9.435 -27.286 -21.278 1.00 54.53 95 SER A N 1
ATOM 745 C CA . SER A 1 95 ? -8.560 -28.368 -21.762 1.00 54.53 95 SER A CA 1
ATOM 746 C C . SER A 1 95 ? -8.707 -29.683 -20.983 1.00 54.53 95 SER A C 1
ATOM 748 O O . SER A 1 95 ? -8.108 -30.684 -21.365 1.00 54.53 95 SER A O 1
ATOM 750 N N . PHE A 1 96 ? -9.472 -29.710 -19.886 1.00 56.62 96 PHE A N 1
ATOM 751 C CA . PHE A 1 96 ? -9.631 -30.910 -19.053 1.00 56.62 96 PHE A CA 1
ATOM 752 C C . PHE A 1 96 ? -10.656 -31.906 -19.624 1.00 56.62 96 PHE A C 1
ATOM 754 O O . PHE A 1 96 ? -10.588 -33.093 -19.323 1.00 56.62 96 PHE A O 1
ATOM 761 N N . PHE A 1 97 ? -11.592 -31.451 -20.464 1.00 55.84 97 PHE A N 1
ATOM 762 C CA . PHE A 1 97 ? -12.683 -32.279 -21.001 1.00 55.84 97 PHE A CA 1
ATOM 763 C C . PHE A 1 97 ? -12.463 -32.775 -22.444 1.00 55.84 97 PHE A C 1
ATOM 765 O O . PHE A 1 97 ? -13.398 -33.287 -23.054 1.00 55.84 97 PHE A O 1
ATOM 772 N N . GLU A 1 98 ? -11.251 -32.686 -23.004 1.00 50.16 98 GLU A N 1
ATOM 773 C CA . GLU A 1 98 ? -10.938 -33.272 -24.324 1.00 50.16 98 GLU A CA 1
ATOM 774 C C . GLU A 1 98 ? -10.724 -34.804 -24.298 1.00 50.16 98 GLU A C 1
ATOM 776 O O . GLU A 1 98 ? -10.179 -35.379 -25.240 1.00 50.16 98 GLU A O 1
ATOM 781 N N . GLU A 1 99 ? -11.208 -35.519 -23.278 1.00 50.03 99 GLU A N 1
ATOM 782 C CA . GLU A 1 99 ? -11.438 -36.960 -23.414 1.00 50.03 99 GLU A CA 1
ATOM 783 C C . GLU A 1 99 ? -12.732 -37.185 -24.204 1.00 50.03 99 GLU A C 1
ATOM 785 O O . GLU A 1 99 ? -13.840 -37.242 -23.668 1.00 50.03 99 GLU A O 1
ATOM 790 N N . ARG A 1 100 ? -12.583 -37.319 -25.528 1.00 48.75 100 ARG A N 1
ATOM 791 C CA . ARG A 1 100 ? -13.596 -37.951 -26.378 1.00 48.75 100 ARG A CA 1
ATOM 792 C C . ARG A 1 100 ? -13.883 -39.346 -25.820 1.00 48.75 100 ARG A C 1
ATOM 794 O O . ARG A 1 100 ? -13.147 -40.288 -26.103 1.00 48.75 100 ARG A O 1
ATOM 801 N N . PHE A 1 101 ? -14.981 -39.490 -25.086 1.00 47.09 101 PHE A N 1
ATOM 802 C CA . PHE A 1 101 ? -15.648 -40.777 -24.939 1.00 47.09 101 PHE A CA 1
ATOM 803 C C . PHE A 1 101 ? -16.131 -41.196 -26.329 1.00 47.09 101 PHE A C 1
ATOM 805 O O . PHE A 1 101 ? -17.187 -40.768 -26.793 1.00 47.09 101 PHE A O 1
ATOM 812 N N . VAL A 1 102 ? -15.322 -41.994 -27.023 1.00 47.66 102 VAL A N 1
ATOM 813 C CA . VAL A 1 102 ? -15.818 -42.819 -28.121 1.00 47.66 102 VAL A CA 1
ATOM 814 C C . VAL A 1 102 ? -16.632 -43.920 -27.450 1.00 47.66 102 VAL A C 1
ATOM 816 O O . VAL A 1 102 ? -16.081 -44.863 -26.889 1.00 47.66 102 VAL A O 1
ATOM 819 N N . LEU A 1 103 ? -17.947 -43.728 -27.397 1.00 50.34 103 LEU A N 1
ATOM 820 C CA . LEU A 1 103 ? -18.878 -44.827 -27.192 1.00 50.34 103 LEU A CA 1
ATOM 821 C C . LEU A 1 103 ? -19.040 -45.482 -28.566 1.00 50.34 103 LEU A C 1
ATOM 823 O O . LEU A 1 103 ? -19.757 -44.953 -29.413 1.00 50.34 103 LEU A O 1
ATOM 827 N N . ASP A 1 104 ? -18.290 -46.555 -28.808 1.00 47.19 104 ASP A N 1
ATOM 828 C CA . ASP A 1 104 ? -18.593 -47.486 -29.894 1.00 47.19 104 ASP A CA 1
ATOM 829 C C . ASP A 1 104 ? -19.857 -48.276 -29.504 1.00 47.19 104 ASP A C 1
ATOM 831 O O . ASP A 1 104 ? -19.942 -48.806 -28.390 1.00 47.19 104 ASP A O 1
ATOM 835 N N . ASP A 1 105 ? -20.837 -48.263 -30.410 1.00 50.81 105 ASP A N 1
ATOM 836 C CA . ASP A 1 105 ? -22.137 -48.957 -30.359 1.00 50.81 105 ASP A CA 1
ATOM 837 C C . ASP A 1 105 ? -21.978 -50.471 -30.612 1.00 50.81 105 ASP A C 1
ATOM 839 O O . ASP A 1 105 ? -21.179 -50.843 -31.510 1.00 50.81 105 ASP A O 1
#

Secondary structure (DSSP, 8-state):
---EE-TTT--EES-SSS--TTT-----SHHHHHHHHHTBTTTS-HHHHHHHHHHHHHHSSPPPPPHHHHHHHHHHHHHS-S--S------TTTTTT--------

Sequence (105 aa):
MIEAVCFNCGAEKSAAIKLCGSCRSLPTSYEDRVASVCLSNECLRQDNLEVATRYIQQKKRKPGFHDKVRRKAEQIVNKMPDQFQISQSFDLSESFFEERFVLDD

pLDDT: mean 82.53, std 17.72, range [44.53, 95.75]

Foldseek 3Di:
DQFFAQQQQRDGDPHLQDQDPPPRDGQPDPVSQLLSLLRGVQQDPPVVNVVQSVCCNVVRHGDDDDPVSSVSSNVVSVPDDPPPPPPPVPPCVVVPPPPPPPPDD

Radius of gyration: 19.43 Å; chains: 1; bounding box: 36×61×45 Å